Protein AF-A0A7S1CLF3-F1 (afdb_monomer)

pLDDT: mean 81.76, std 20.69, range [25.48, 98.0]

Organism: NCBI:txid1486930

Mean predicted aligned error: 8.93 Å

Secondary structure (DSSP, 8-state):
--------------SS----EE--HHHHGGG-SGGGEEEEETTEEEEEEEETTEEEEEEE--PPTT--THHHHHHHHHHHHHHHHHHTT---TTS--EEEEE---TT--TT---EEEEEPPS--HHHHHSPPP-

Foldseek 3Di:
DDDDDDDDPPDDDDDDQPPQDADDCVQWVVQPDPVQFPDQDQQATWGFTDDPRFIKTKGFGFAGPPDDDPRRQVRQVVSLCVVCVVQSVDDDPPRFHWNHWHDADPPHDPPDTTITITGDDPDDPCCVVDPDDD

Sequence (134 aa):
AAAIDAGAAAARADDGVATCIRLPYDAVSRYLVDANVIGAGGYGRVYRGEHAGMALAIKVIEPRAGMAGDDADDEERRALDAELNVVSRYRHPHLLPVSGAYVPPADAPPHHRPLIAYQLLHCDLTERLFPAAA

Structure (mmCIF, N/CA/C/O backbone):
data_AF-A0A7S1CLF3-F1
#
_entry.id   AF-A0A7S1CLF3-F1
#
loop_
_atom_site.group_PDB
_atom_site.id
_atom_site.type_symbol
_atom_site.label_atom_id
_at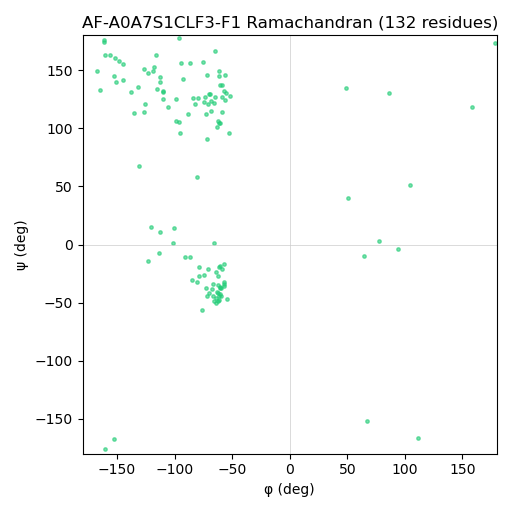om_site.label_alt_id
_atom_site.label_comp_id
_atom_site.label_asym_id
_atom_site.label_entity_id
_atom_site.label_seq_id
_atom_site.pdbx_PDB_ins_code
_atom_site.Cartn_x
_atom_site.Cartn_y
_atom_site.Cartn_z
_atom_site.occupancy
_atom_site.B_iso_or_equiv
_atom_site.auth_seq_id
_atom_site.auth_comp_id
_atom_site.auth_asym_id
_atom_site.auth_atom_id
_atom_site.pdbx_PDB_model_num
ATOM 1 N N . ALA A 1 1 ? -7.429 -43.115 10.094 1.00 31.78 1 ALA A N 1
ATOM 2 C CA . ALA A 1 1 ? -6.244 -43.020 10.972 1.00 31.78 1 ALA A CA 1
ATOM 3 C C . ALA A 1 1 ? -5.072 -42.663 10.076 1.00 31.78 1 ALA A C 1
ATOM 5 O O . ALA A 1 1 ? -4.893 -43.365 9.097 1.00 31.78 1 ALA A O 1
ATOM 6 N N . ALA A 1 2 ? -4.308 -41.593 10.231 1.00 30.00 2 ALA A N 1
ATOM 7 C CA . ALA A 1 2 ? -4.106 -40.545 11.237 1.00 30.00 2 ALA A CA 1
ATOM 8 C C . ALA A 1 2 ? -3.407 -39.390 10.462 1.00 30.00 2 ALA A C 1
ATOM 10 O O . ALA A 1 2 ? -2.880 -39.656 9.388 1.00 30.00 2 ALA A O 1
ATOM 11 N N . ALA A 1 3 ? -3.296 -38.124 10.842 1.00 28.25 3 ALA A N 1
ATOM 12 C CA . ALA A 1 3 ? -3.805 -37.237 11.877 1.00 28.25 3 ALA A CA 1
ATOM 13 C C . ALA A 1 3 ? -3.551 -35.799 11.344 1.00 28.25 3 ALA A C 1
ATOM 15 O O . ALA A 1 3 ? -2.994 -35.617 10.264 1.00 28.25 3 ALA A O 1
ATOM 16 N N . ILE A 1 4 ? -4.011 -34.806 12.089 1.00 33.34 4 ILE A N 1
ATOM 17 C CA . ILE A 1 4 ? -4.235 -33.406 11.722 1.00 33.34 4 ILE A CA 1
ATOM 18 C C . ILE A 1 4 ? -3.007 -32.538 12.091 1.00 33.34 4 ILE A C 1
ATOM 20 O O . ILE A 1 4 ? -2.314 -32.864 13.049 1.00 33.34 4 ILE A O 1
ATOM 24 N N . ASP A 1 5 ? -2.872 -31.400 11.396 1.00 29.42 5 ASP A N 1
ATOM 25 C CA . ASP A 1 5 ? -2.364 -30.090 11.868 1.00 29.42 5 ASP A CA 1
ATOM 26 C C . ASP A 1 5 ? -0.849 -29.776 11.851 1.00 29.42 5 ASP A C 1
ATOM 28 O O . ASP A 1 5 ? -0.035 -30.536 12.367 1.00 29.42 5 ASP A O 1
ATOM 32 N N . ALA A 1 6 ? -0.529 -28.600 11.278 1.00 28.61 6 ALA A N 1
ATOM 33 C CA . ALA A 1 6 ? 0.589 -27.677 11.563 1.00 28.61 6 ALA A CA 1
ATOM 34 C C . ALA A 1 6 ? 0.855 -26.777 10.323 1.00 28.61 6 ALA A C 1
ATOM 36 O O . ALA A 1 6 ? 1.227 -27.270 9.267 1.00 28.61 6 ALA A O 1
ATOM 37 N N . GLY A 1 7 ? 0.730 -25.449 10.343 1.00 25.48 7 GLY A N 1
ATOM 38 C CA . GLY A 1 7 ? 0.429 -24.576 11.460 1.00 25.48 7 GLY A CA 1
ATOM 39 C C . GLY A 1 7 ? 0.017 -23.180 10.997 1.00 25.48 7 GLY A C 1
ATOM 40 O O . GLY A 1 7 ? 0.678 -22.531 10.185 1.00 25.48 7 GLY A O 1
ATOM 41 N N . ALA A 1 8 ? -1.071 -22.700 11.592 1.00 32.25 8 ALA A N 1
ATOM 42 C CA . ALA A 1 8 ? -1.267 -21.286 11.831 1.00 32.25 8 ALA A CA 1
ATOM 43 C C . ALA A 1 8 ? -0.131 -20.814 12.752 1.00 32.25 8 ALA A C 1
ATOM 45 O O . ALA A 1 8 ? -0.112 -21.123 13.943 1.00 32.25 8 ALA A O 1
ATOM 46 N N . ALA A 1 9 ? 0.848 -20.100 12.198 1.00 29.36 9 ALA A N 1
ATOM 47 C CA . ALA A 1 9 ? 1.881 -19.457 12.996 1.00 29.36 9 ALA A CA 1
ATOM 48 C C . ALA A 1 9 ? 1.258 -18.261 13.729 1.00 29.36 9 ALA A C 1
ATOM 50 O O . ALA A 1 9 ? 1.183 -17.145 13.217 1.00 29.36 9 ALA A O 1
ATOM 51 N N . ALA A 1 10 ? 0.765 -18.530 14.935 1.00 30.55 10 ALA A N 1
ATOM 52 C CA . ALA A 1 10 ? 0.415 -17.520 15.913 1.00 30.55 10 ALA A CA 1
ATOM 53 C C . ALA A 1 10 ? 1.688 -16.760 16.314 1.00 30.55 10 ALA A C 1
ATOM 55 O O . ALA A 1 10 ? 2.485 -17.235 17.119 1.00 30.55 10 ALA A O 1
ATOM 56 N N . ALA A 1 11 ? 1.884 -15.570 15.753 1.00 32.69 11 ALA A N 1
ATOM 57 C CA . ALA A 1 11 ? 2.867 -14.630 16.262 1.00 32.69 11 ALA A CA 1
ATOM 58 C C . ALA A 1 11 ? 2.341 -14.042 17.582 1.00 32.69 11 ALA A C 1
ATOM 60 O O . ALA A 1 11 ? 1.361 -13.295 17.584 1.00 32.69 11 ALA A O 1
ATOM 61 N N . ARG A 1 12 ? 2.979 -14.366 18.711 1.00 31.56 12 ARG A N 1
ATOM 62 C CA . ARG A 1 12 ? 2.861 -13.576 19.944 1.00 31.56 12 ARG A CA 1
ATOM 63 C C . ARG A 1 12 ? 4.234 -13.368 20.592 1.00 31.56 12 ARG A C 1
ATOM 65 O O . ARG A 1 12 ? 4.801 -14.3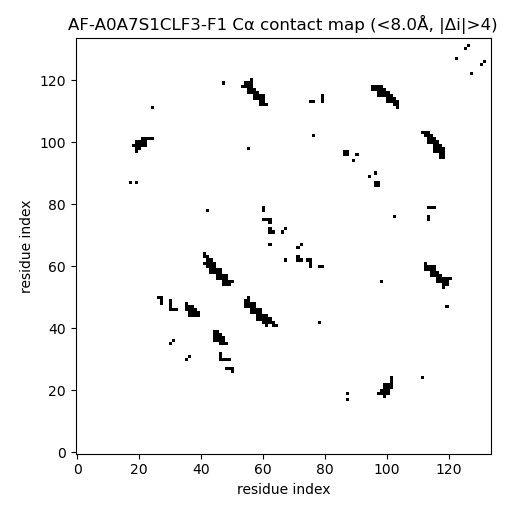42 21.063 1.00 31.56 12 ARG A O 1
ATOM 72 N N . ALA A 1 13 ? 4.638 -12.085 20.570 1.00 37.16 13 ALA A N 1
ATOM 73 C CA . ALA A 1 13 ? 5.436 -11.253 21.502 1.00 37.16 13 ALA A CA 1
ATOM 74 C C . ALA A 1 13 ? 6.781 -11.817 22.024 1.00 37.16 13 ALA A C 1
ATOM 76 O O . ALA A 1 13 ? 6.842 -12.968 22.421 1.00 37.16 13 ALA A O 1
ATOM 77 N N . ASP A 1 14 ? 7.905 -11.097 22.069 1.00 38.91 14 ASP A N 1
ATOM 78 C CA . ASP A 1 14 ? 8.171 -9.720 22.520 1.00 38.91 14 ASP A CA 1
ATOM 79 C C . ASP A 1 14 ? 9.533 -9.238 21.933 1.00 38.91 14 ASP A C 1
ATOM 81 O O . ASP A 1 14 ? 10.219 -10.040 21.305 1.00 38.91 14 ASP A O 1
ATOM 85 N N . ASP A 1 15 ? 9.904 -7.964 22.128 1.00 32.12 15 ASP A N 1
ATOM 86 C CA . ASP A 1 15 ? 11.166 -7.283 21.719 1.00 32.12 15 ASP A CA 1
ATOM 87 C C . ASP A 1 15 ? 11.067 -6.333 20.507 1.00 32.12 15 ASP A C 1
ATOM 89 O O . ASP A 1 15 ? 11.865 -6.392 19.574 1.00 32.12 15 ASP A O 1
ATOM 93 N N . GLY A 1 16 ? 10.112 -5.395 20.529 1.00 33.19 16 GLY A N 1
ATOM 94 C CA . GLY A 1 16 ? 10.299 -4.016 20.022 1.00 33.19 16 GLY A CA 1
ATOM 95 C C . GLY A 1 16 ? 10.573 -3.763 18.526 1.00 33.19 16 GLY A C 1
ATOM 96 O O . GLY A 1 16 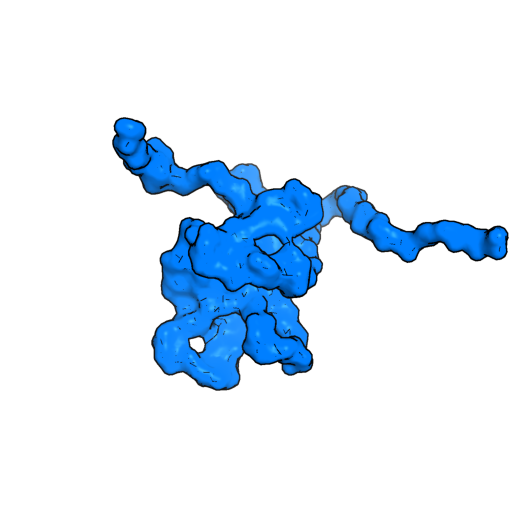? 10.477 -2.616 18.089 1.00 33.19 16 GLY A O 1
ATOM 97 N N . VAL A 1 17 ? 10.846 -4.780 17.714 1.00 40.09 17 VAL A N 1
ATOM 98 C CA . VAL A 1 17 ? 10.894 -4.699 16.256 1.00 40.09 17 VAL A CA 1
ATOM 99 C C . VAL A 1 17 ? 9.530 -5.134 15.785 1.00 40.09 17 VAL A C 1
ATOM 101 O O . VAL A 1 17 ? 9.221 -6.317 15.689 1.00 40.09 17 VAL A O 1
ATOM 104 N N . ALA A 1 18 ? 8.662 -4.166 15.544 1.00 44.72 18 ALA A N 1
ATOM 105 C CA . ALA A 1 18 ? 7.377 -4.485 14.970 1.00 44.72 18 ALA A CA 1
ATOM 106 C C . ALA A 1 18 ? 7.567 -5.175 13.630 1.00 44.72 18 ALA A C 1
ATOM 108 O O . ALA A 1 18 ? 8.049 -4.598 12.654 1.00 44.72 18 ALA A O 1
ATOM 109 N N . THR A 1 19 ? 7.156 -6.427 13.649 1.00 50.25 19 THR A N 1
ATOM 110 C CA . THR A 1 19 ? 7.015 -7.328 12.533 1.00 50.25 19 THR A CA 1
ATOM 111 C C . THR A 1 19 ? 6.157 -6.625 11.491 1.00 50.25 19 THR A C 1
ATOM 113 O O . THR A 1 19 ? 4.933 -6.609 11.583 1.00 50.25 19 THR A O 1
ATOM 116 N N . CYS A 1 20 ? 6.793 -5.990 10.508 1.00 57.47 20 CYS A N 1
ATOM 117 C CA . CYS A 1 20 ? 6.111 -5.683 9.265 1.00 57.47 20 CYS A CA 1
ATOM 118 C C . CYS A 1 20 ? 5.692 -7.039 8.696 1.00 57.47 20 CYS A C 1
ATOM 120 O O . CYS A 1 20 ? 6.536 -7.829 8.268 1.00 57.47 20 CYS A O 1
ATOM 122 N N . ILE A 1 21 ? 4.405 -7.366 8.805 1.00 74.25 21 ILE A N 1
ATOM 123 C CA . ILE A 1 21 ? 3.888 -8.625 8.287 1.00 74.25 21 ILE A CA 1
ATOM 124 C C . ILE A 1 21 ? 4.049 -8.562 6.770 1.00 74.25 21 ILE A C 1
ATOM 126 O O . ILE A 1 21 ? 3.594 -7.609 6.130 1.00 74.25 21 ILE A O 1
ATOM 130 N N . ARG A 1 22 ? 4.696 -9.574 6.182 1.00 86.12 22 ARG A N 1
ATOM 131 C CA . ARG A 1 22 ? 4.674 -9.749 4.729 1.00 86.12 22 ARG A CA 1
ATOM 132 C C . ARG A 1 22 ? 3.226 -9.994 4.325 1.00 86.12 22 ARG A C 1
ATOM 134 O O . ARG A 1 22 ? 2.683 -11.064 4.592 1.00 86.12 22 ARG A O 1
ATOM 141 N N . LEU A 1 23 ? 2.609 -8.994 3.713 1.00 89.69 23 LEU A N 1
ATOM 142 C CA . LEU A 1 23 ? 1.209 -9.035 3.329 1.00 89.69 23 LEU A CA 1
ATOM 143 C C . LEU A 1 23 ? 1.092 -9.785 1.993 1.00 89.69 23 LEU A C 1
ATOM 145 O O . LEU A 1 23 ? 1.718 -9.370 1.016 1.00 89.69 23 LEU A O 1
ATOM 149 N N . PRO A 1 24 ? 0.342 -10.896 1.906 1.00 91.75 24 PRO A N 1
ATOM 150 C CA . PRO A 1 24 ? 0.129 -11.566 0.629 1.00 91.75 24 PRO A CA 1
ATOM 151 C C . PRO A 1 24 ? -0.733 -10.677 -0.270 1.00 91.75 24 PRO A C 1
ATOM 153 O O . PRO A 1 24 ? -1.842 -10.315 0.125 1.00 91.75 24 PRO A O 1
ATOM 156 N N . TYR A 1 25 ? -0.250 -10.340 -1.469 1.00 94.06 25 TYR A N 1
ATOM 157 C CA . TYR A 1 25 ? -0.972 -9.460 -2.396 1.00 94.06 25 TYR A CA 1
ATOM 158 C C . TYR A 1 25 ? -2.395 -9.967 -2.670 1.00 94.06 25 TYR A C 1
ATOM 160 O O . TYR A 1 25 ? -3.360 -9.227 -2.501 1.00 94.06 25 TYR A O 1
ATOM 168 N N . ASP A 1 26 ? -2.544 -11.262 -2.954 1.00 92.94 26 ASP A N 1
ATOM 169 C CA . ASP A 1 26 ? -3.841 -11.886 -3.255 1.00 92.94 26 ASP A CA 1
ATOM 170 C C . ASP A 1 26 ? -4.827 -11.856 -2.083 1.00 92.94 26 ASP A C 1
ATOM 172 O O . ASP A 1 26 ? -6.043 -11.894 -2.275 1.00 92.94 26 ASP A O 1
ATOM 176 N N . ALA A 1 27 ? -4.328 -11.754 -0.847 1.00 91.94 27 ALA A N 1
ATOM 177 C CA . ALA A 1 27 ? -5.193 -11.642 0.321 1.00 91.94 27 ALA A CA 1
ATOM 178 C C . ALA A 1 27 ? -5.902 -10.281 0.389 1.00 91.94 27 ALA A C 1
ATOM 180 O O . ALA A 1 27 ? -6.927 -10.167 1.064 1.00 91.94 27 ALA A O 1
ATOM 181 N N . VAL A 1 28 ? -5.365 -9.264 -0.293 1.00 95.06 28 VAL A N 1
ATOM 182 C CA . VAL A 1 28 ? -5.865 -7.886 -0.243 1.00 95.06 28 VAL A CA 1
ATOM 183 C C . VAL A 1 28 ? -6.248 -7.306 -1.605 1.00 95.06 28 VAL A C 1
ATOM 185 O O . VAL A 1 28 ? -6.978 -6.318 -1.645 1.00 95.06 28 VAL A O 1
ATOM 188 N N . SER A 1 29 ? -5.842 -7.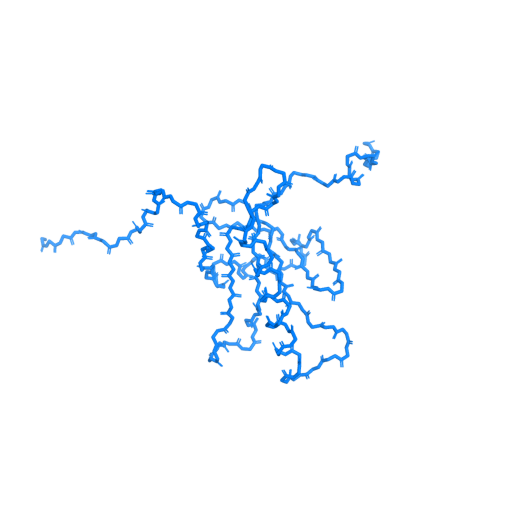933 -2.712 1.00 95.69 29 SER A N 1
ATOM 189 C CA . SER A 1 29 ? -6.096 -7.460 -4.080 1.00 95.69 29 SER A CA 1
ATOM 190 C C . SER A 1 29 ? -7.585 -7.270 -4.383 1.00 95.69 29 SER A C 1
ATOM 192 O O . SER A 1 29 ? -7.962 -6.318 -5.060 1.00 95.69 29 SER A O 1
ATOM 194 N N . ARG A 1 30 ? -8.457 -8.092 -3.784 1.00 95.62 30 ARG A N 1
ATOM 195 C CA . ARG A 1 30 ? -9.922 -7.965 -3.892 1.00 95.62 30 ARG A CA 1
ATOM 196 C C . ARG A 1 30 ? -10.488 -6.625 -3.403 1.00 95.62 30 ARG A C 1
ATOM 198 O O . ARG A 1 30 ? -11.608 -6.282 -3.765 1.00 95.62 30 ARG A O 1
ATOM 205 N N . TYR A 1 31 ? -9.755 -5.893 -2.561 1.00 97.50 31 TYR A N 1
ATOM 206 C CA . TYR A 1 31 ? -10.176 -4.583 -2.061 1.00 97.50 31 TYR A CA 1
ATOM 207 C C . TYR A 1 31 ? -9.701 -3.425 -2.940 1.00 97.50 31 TYR A C 1
ATOM 209 O O . TYR A 1 31 ? -10.170 -2.307 -2.739 1.00 97.50 31 TYR A O 1
ATOM 217 N N . LEU A 1 32 ? -8.810 -3.673 -3.904 1.00 96.69 32 LEU A N 1
ATOM 218 C CA . LEU A 1 32 ? -8.207 -2.658 -4.772 1.00 96.69 32 LEU A CA 1
ATOM 219 C C . LEU A 1 32 ? -9.157 -2.276 -5.919 1.00 96.69 32 LEU A C 1
ATOM 221 O O . LEU A 1 32 ? -8.853 -2.442 -7.096 1.00 96.69 32 LEU A O 1
ATOM 225 N N . VAL A 1 33 ? -10.344 -1.801 -5.547 1.00 96.69 33 VAL A N 1
ATOM 226 C CA . VAL A 1 33 ? -11.416 -1.365 -6.448 1.00 96.69 33 VAL A CA 1
ATOM 227 C C . VAL A 1 33 ? -11.849 0.052 -6.089 1.00 96.69 33 VAL A C 1
ATOM 229 O O . VAL A 1 33 ? -11.782 0.441 -4.922 1.00 96.69 33 VAL A O 1
ATOM 232 N N . ASP A 1 34 ? -12.337 0.815 -7.069 1.00 96.88 34 ASP A N 1
ATOM 233 C CA . ASP A 1 34 ? -12.659 2.241 -6.893 1.00 96.88 34 ASP A CA 1
ATOM 234 C C . ASP A 1 34 ? -13.667 2.505 -5.763 1.00 96.88 34 ASP A C 1
ATOM 236 O O . ASP A 1 34 ? -13.534 3.481 -5.030 1.00 96.88 34 ASP A O 1
ATOM 240 N N . ALA A 1 35 ? -14.624 1.595 -5.551 1.00 97.62 35 ALA A N 1
ATOM 241 C CA . ALA A 1 35 ? -15.610 1.694 -4.471 1.00 97.62 35 ALA A CA 1
ATOM 242 C C . ALA A 1 35 ? -14.992 1.693 -3.057 1.00 97.62 35 ALA A C 1
ATOM 244 O O . ALA A 1 35 ? -15.641 2.122 -2.106 1.00 97.62 35 ALA A O 1
ATOM 245 N N . ASN A 1 36 ? -13.753 1.216 -2.912 1.00 97.69 36 ASN A N 1
ATOM 246 C CA . ASN A 1 36 ? -13.035 1.176 -1.642 1.00 97.69 36 ASN A CA 1
ATOM 247 C C . ASN A 1 36 ? -12.005 2.299 -1.498 1.00 97.69 36 ASN A C 1
ATOM 249 O O . ASN A 1 36 ? -11.314 2.337 -0.480 1.00 97.69 36 ASN A O 1
ATOM 253 N N . VAL A 1 37 ? -11.858 3.194 -2.477 1.00 97.00 37 VAL A N 1
ATOM 254 C CA . VAL A 1 37 ? -10.901 4.300 -2.379 1.00 97.00 37 VAL A CA 1
ATOM 255 C C . VAL A 1 37 ? -11.337 5.249 -1.262 1.00 97.00 37 VAL A C 1
ATOM 257 O O . VAL A 1 37 ? -12.435 5.796 -1.281 1.00 97.00 37 VAL A O 1
ATOM 260 N N . ILE A 1 38 ? -10.451 5.445 -0.288 1.00 95.12 38 ILE A N 1
ATOM 261 C CA . ILE A 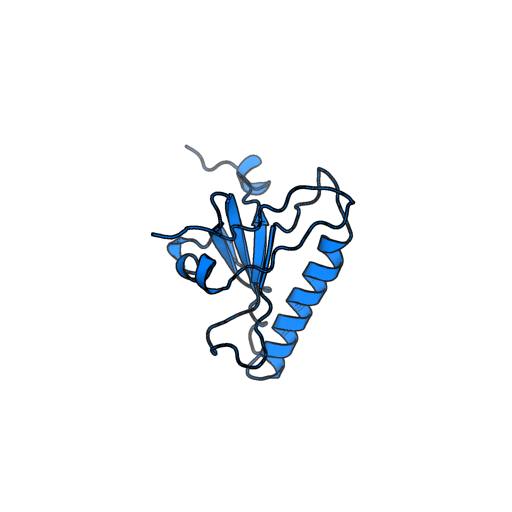1 38 ? -10.626 6.368 0.844 1.00 95.12 38 ILE A CA 1
ATOM 262 C C . ILE A 1 38 ? -9.643 7.541 0.798 1.00 95.12 38 ILE A C 1
ATOM 264 O O . ILE A 1 38 ? -9.745 8.467 1.592 1.00 95.12 38 ILE A O 1
ATOM 268 N N . GLY A 1 39 ? -8.683 7.516 -0.126 1.00 92.88 39 GLY A N 1
ATOM 269 C CA . GLY A 1 39 ? -7.759 8.618 -0.352 1.00 92.88 39 GLY A CA 1
ATOM 270 C C . GLY A 1 39 ? -6.988 8.440 -1.654 1.00 92.88 39 GLY A C 1
ATOM 271 O O . GLY A 1 39 ? -6.715 7.318 -2.077 1.00 92.88 39 GLY A O 1
ATOM 272 N N . ALA A 1 40 ? -6.624 9.546 -2.292 1.00 93.56 40 ALA A N 1
ATOM 273 C CA . ALA A 1 40 ? -5.806 9.554 -3.498 1.00 93.56 40 ALA A CA 1
ATOM 274 C C . ALA A 1 40 ? -4.879 10.773 -3.485 1.00 93.56 40 ALA A C 1
ATOM 276 O O . ALA A 1 40 ? -5.275 11.860 -3.066 1.00 93.56 40 ALA A O 1
ATOM 277 N N . GLY A 1 41 ? -3.643 10.596 -3.945 1.00 87.81 41 GLY A N 1
ATOM 278 C CA . GLY A 1 41 ? -2.670 11.677 -4.064 1.00 87.81 41 GLY A CA 1
ATOM 279 C C . GLY A 1 41 ? -1.543 11.325 -5.029 1.00 87.81 41 GLY A C 1
ATOM 280 O O . GLY A 1 41 ? -1.536 10.260 -5.634 1.00 87.81 41 GLY A O 1
ATOM 281 N N . GLY A 1 42 ? -0.544 12.203 -5.148 1.00 84.69 42 GLY A N 1
ATOM 282 C CA . GLY A 1 42 ? 0.570 12.029 -6.097 1.00 84.69 42 GLY A CA 1
ATOM 283 C C . GLY A 1 42 ? 1.512 10.845 -5.828 1.00 84.69 42 GLY A C 1
ATOM 284 O O . GLY A 1 42 ? 2.484 10.682 -6.555 1.00 84.69 42 GLY A O 1
ATOM 285 N N . TYR A 1 43 ? 1.246 10.055 -4.786 1.00 84.31 43 TYR A N 1
ATOM 286 C CA . TYR A 1 43 ? 2.019 8.877 -4.374 1.00 84.31 43 TYR A CA 1
ATOM 287 C C . TYR A 1 43 ? 1.167 7.598 -4.375 1.00 84.31 43 TYR A C 1
ATOM 289 O O . TYR A 1 43 ? 1.536 6.607 -3.746 1.00 84.31 43 TYR A O 1
ATOM 297 N N . GLY A 1 44 ? 0.001 7.653 -5.022 1.00 92.19 44 GLY A N 1
ATOM 298 C CA . GLY A 1 44 ? -0.914 6.534 -5.190 1.00 92.19 44 GLY A CA 1
ATOM 299 C C . GLY A 1 44 ? -2.227 6.662 -4.426 1.00 92.19 44 GLY A C 1
ATOM 300 O O . GLY A 1 44 ? -2.614 7.735 -3.942 1.00 92.19 44 GLY A O 1
ATOM 301 N N . ARG A 1 45 ? -2.935 5.535 -4.356 1.00 96.50 45 ARG A N 1
ATOM 302 C CA . ARG A 1 45 ? -4.298 5.426 -3.826 1.00 96.50 45 ARG A CA 1
ATOM 303 C C . ARG A 1 45 ? -4.330 4.615 -2.543 1.00 96.50 45 ARG A C 1
ATOM 305 O O . ARG A 1 45 ? -3.603 3.637 -2.389 1.00 96.50 45 ARG A O 1
ATOM 312 N N . VAL A 1 46 ? -5.205 5.018 -1.633 1.00 97.25 46 VAL A N 1
ATOM 313 C CA . VAL A 1 46 ? -5.471 4.340 -0.368 1.00 97.25 46 VAL A CA 1
ATOM 314 C C . VAL A 1 46 ? -6.854 3.715 -0.437 1.00 97.25 46 VAL A C 1
ATOM 316 O O . VAL A 1 46 ? -7.843 4.403 -0.685 1.00 97.25 46 VAL A O 1
ATOM 319 N N . TYR A 1 47 ? -6.914 2.414 -0.189 1.00 98.00 47 TYR A N 1
ATOM 320 C CA . TYR A 1 47 ? -8.122 1.607 -0.227 1.00 98.00 47 TYR A CA 1
ATOM 321 C C . TYR A 1 47 ? -8.476 1.130 1.179 1.00 98.00 47 TYR A C 1
ATOM 323 O O . TYR A 1 47 ? -7.608 0.721 1.952 1.00 98.00 47 TYR A O 1
ATOM 331 N N . ARG A 1 48 ? -9.763 1.130 1.508 1.00 97.69 48 ARG A N 1
ATOM 332 C CA . ARG A 1 48 ? -10.296 0.393 2.652 1.00 97.69 48 ARG A CA 1
ATOM 333 C C . ARG A 1 48 ? -10.232 -1.100 2.346 1.00 97.69 48 ARG A C 1
ATOM 335 O O . ARG A 1 48 ? -10.736 -1.540 1.319 1.00 97.69 48 ARG A O 1
ATOM 342 N N . GLY A 1 49 ? -9.676 -1.886 3.256 1.00 96.62 49 GLY A N 1
ATOM 343 C CA . GLY A 1 49 ? -9.681 -3.339 3.139 1.00 96.62 49 GLY A CA 1
ATOM 344 C C . GLY A 1 49 ? -9.621 -4.037 4.484 1.00 96.62 49 GLY A C 1
ATOM 345 O O . GLY A 1 49 ? -9.803 -3.421 5.534 1.00 96.62 49 GLY A O 1
ATOM 346 N N . GLU A 1 50 ? -9.362 -5.338 4.447 1.00 95.56 50 GLU A N 1
ATOM 347 C CA . GLU A 1 50 ? -9.267 -6.157 5.650 1.00 95.56 50 GLU A CA 1
ATOM 348 C C . GLU A 1 50 ? -8.307 -7.328 5.436 1.00 95.56 50 GLU A C 1
ATOM 350 O O . GLU A 1 50 ? -8.329 -7.973 4.387 1.00 95.56 50 GLU A O 1
ATOM 355 N N . HIS A 1 51 ? -7.504 -7.648 6.446 1.00 92.75 51 HIS A N 1
ATOM 356 C CA . HIS A 1 51 ? -6.689 -8.857 6.466 1.00 92.75 51 HIS A CA 1
ATOM 357 C C . HIS A 1 51 ? -6.730 -9.496 7.853 1.00 92.75 51 HIS A C 1
ATOM 359 O O . HIS A 1 51 ? -6.530 -8.811 8.853 1.00 92.75 51 HIS A O 1
ATOM 365 N N . ALA A 1 52 ? -6.984 -10.807 7.911 1.00 90.12 52 ALA A N 1
ATOM 366 C CA . ALA A 1 52 ? -7.053 -11.573 9.159 1.00 90.12 52 ALA A CA 1
ATOM 367 C C . ALA A 1 52 ? -7.971 -10.939 10.235 1.00 90.12 52 ALA A C 1
ATOM 369 O O . ALA A 1 52 ? -7.632 -10.926 11.416 1.00 90.12 52 ALA A O 1
ATOM 370 N N . GLY A 1 53 ? -9.123 -10.385 9.827 1.00 90.19 53 GLY A N 1
ATOM 371 C CA . GLY A 1 53 ? -10.080 -9.726 10.726 1.00 90.19 53 GLY A CA 1
ATOM 372 C C . GLY A 1 53 ? -9.691 -8.308 11.165 1.00 90.19 53 GLY A C 1
ATOM 373 O O . GLY A 1 53 ? -10.403 -7.701 11.962 1.00 90.19 53 GLY A O 1
ATOM 374 N N . MET A 1 54 ? -8.575 -7.764 10.671 1.00 90.44 54 MET A N 1
ATOM 375 C CA . MET A 1 54 ? -8.148 -6.391 10.935 1.00 90.44 54 MET A CA 1
ATOM 376 C C . MET A 1 54 ? -8.534 -5.484 9.770 1.00 90.44 54 MET A C 1
ATOM 378 O O . MET A 1 54 ? -8.130 -5.736 8.637 1.00 90.44 54 MET A O 1
ATOM 382 N N . ALA A 1 55 ? -9.265 -4.405 10.054 1.00 95.56 55 ALA A N 1
ATOM 383 C CA . ALA A 1 55 ? -9.547 -3.361 9.075 1.00 95.56 55 ALA A CA 1
ATOM 384 C C . ALA A 1 55 ? -8.270 -2.569 8.745 1.00 95.56 55 ALA A C 1
ATOM 386 O O . ALA A 1 55 ? -7.572 -2.088 9.644 1.00 95.56 55 ALA A O 1
ATOM 387 N N . LEU A 1 56 ? -7.985 -2.416 7.452 1.00 95.94 56 LEU A N 1
ATOM 388 C CA . LEU A 1 56 ? -6.755 -1.824 6.935 1.00 95.94 56 LEU A CA 1
ATOM 389 C C . LEU A 1 56 ? -7.023 -0.625 6.021 1.00 95.94 56 LEU A C 1
ATOM 391 O O . LEU A 1 56 ? -8.001 -0.598 5.272 1.00 95.94 56 LEU A O 1
ATOM 395 N N . ALA A 1 57 ? -6.097 0.330 6.052 1.00 97.25 57 ALA A N 1
ATOM 396 C CA . ALA A 1 57 ? -5.885 1.310 4.996 1.00 97.25 57 ALA A CA 1
ATOM 397 C C . ALA A 1 57 ? -4.716 0.824 4.127 1.00 97.25 57 ALA A C 1
ATOM 399 O O . ALA A 1 57 ? -3.563 0.841 4.560 1.00 97.25 57 ALA A O 1
ATOM 400 N N . ILE A 1 58 ? -5.020 0.338 2.924 1.00 97.50 58 ILE A N 1
ATOM 401 C CA . ILE A 1 58 ? -4.057 -0.241 1.984 1.00 97.50 58 ILE A CA 1
ATOM 402 C C . ILE A 1 58 ? -3.651 0.842 0.995 1.00 97.50 58 ILE A C 1
ATOM 404 O O . ILE A 1 58 ? -4.420 1.191 0.103 1.00 97.50 58 ILE A O 1
ATOM 408 N N . LYS A 1 59 ? -2.445 1.378 1.141 1.00 97.06 59 LYS A N 1
ATOM 409 C CA . LYS A 1 59 ? -1.872 2.324 0.191 1.00 97.06 59 LYS A CA 1
ATOM 410 C C . LYS A 1 59 ? -1.126 1.555 -0.894 1.00 97.06 59 LYS A C 1
ATOM 412 O O . LYS A 1 59 ? -0.102 0.934 -0.618 1.00 97.06 59 LYS A O 1
ATOM 417 N N . VAL A 1 60 ? -1.644 1.609 -2.115 1.00 96.88 60 VAL A N 1
ATOM 418 C CA . VAL A 1 60 ? -0.942 1.150 -3.317 1.00 96.88 60 VAL A CA 1
ATOM 419 C C . VAL A 1 60 ? -0.055 2.286 -3.792 1.00 96.88 60 VAL A C 1
ATOM 421 O O . VAL A 1 60 ? -0.536 3.405 -3.978 1.00 96.88 60 VAL A O 1
ATOM 424 N N . ILE A 1 61 ? 1.232 2.000 -3.958 1.00 95.19 61 ILE A N 1
ATOM 425 C CA . ILE A 1 61 ? 2.190 2.962 -4.488 1.00 95.19 61 ILE A CA 1
ATOM 426 C C . ILE A 1 61 ? 2.033 2.981 -6.007 1.00 95.19 61 ILE A C 1
ATOM 428 O O . ILE A 1 61 ? 2.075 1.938 -6.656 1.00 95.19 61 ILE A O 1
ATOM 432 N N . GLU A 1 62 ? 1.813 4.170 -6.554 1.00 91.69 62 GLU A N 1
ATOM 433 C CA . GLU A 1 62 ? 1.699 4.399 -7.994 1.00 91.69 62 GLU A CA 1
ATOM 434 C C . GLU A 1 62 ? 2.832 5.336 -8.438 1.00 91.69 62 GLU A C 1
ATOM 436 O O . GLU A 1 62 ? 3.307 6.150 -7.633 1.00 91.69 62 GLU A O 1
ATOM 441 N N . PRO A 1 63 ? 3.274 5.260 -9.703 1.00 85.50 63 PRO A N 1
ATOM 442 C CA . PRO A 1 63 ? 4.352 6.083 -10.195 1.00 85.50 63 PRO A CA 1
ATOM 443 C C . PRO A 1 63 ? 3.829 7.499 -10.417 1.00 85.50 63 PRO A C 1
ATOM 445 O O . PRO A 1 63 ? 2.637 7.740 -10.639 1.00 85.50 63 PRO A O 1
ATOM 448 N N . ARG A 1 64 ? 4.743 8.467 -10.399 1.00 82.19 64 ARG A N 1
ATOM 449 C CA . ARG A 1 64 ? 4.386 9.842 -10.747 1.00 82.19 64 ARG A CA 1
ATOM 450 C C . ARG A 1 64 ? 3.889 9.912 -12.189 1.00 82.19 64 ARG A C 1
ATOM 452 O O . ARG A 1 64 ? 4.389 9.216 -13.073 1.00 82.19 64 ARG A O 1
ATOM 459 N N . ALA A 1 65 ? 2.926 10.802 -12.422 1.00 79.25 65 ALA A N 1
ATOM 460 C CA . ALA A 1 65 ? 2.381 11.041 -13.751 1.00 79.25 65 ALA A CA 1
ATOM 461 C C . ALA A 1 65 ? 3.509 11.327 -14.759 1.00 79.25 65 ALA A C 1
ATOM 463 O O . ALA A 1 65 ? 4.347 12.198 -14.527 1.00 79.25 65 ALA A O 1
ATOM 464 N N . GLY A 1 66 ? 3.513 10.591 -15.872 1.00 77.62 66 GLY A N 1
ATOM 465 C CA . GLY A 1 66 ? 4.517 10.722 -16.930 1.00 77.62 66 GLY A CA 1
ATOM 466 C C . GLY A 1 66 ? 5.709 9.764 -16.833 1.00 77.62 66 GLY A C 1
ATOM 467 O O . GLY A 1 66 ? 6.516 9.761 -17.756 1.00 77.62 66 GLY A O 1
ATOM 468 N N . MET A 1 67 ? 5.813 8.937 -15.785 1.00 80.50 67 MET A N 1
ATOM 469 C CA . MET A 1 67 ? 6.772 7.823 -15.737 1.00 80.50 67 MET A CA 1
ATOM 470 C C . MET A 1 67 ? 6.142 6.517 -16.236 1.00 80.50 67 MET A C 1
ATOM 472 O O . MET A 1 67 ? 4.968 6.249 -15.976 1.00 80.50 67 MET A O 1
ATOM 476 N N . ALA A 1 68 ? 6.923 5.707 -16.954 1.00 81.81 68 ALA A N 1
ATOM 477 C CA . ALA A 1 68 ? 6.507 4.409 -17.481 1.00 81.81 68 ALA A CA 1
ATOM 478 C C . ALA A 1 68 ? 7.704 3.455 -17.614 1.00 81.81 68 ALA A C 1
ATOM 480 O O . ALA A 1 68 ? 8.845 3.905 -17.698 1.00 81.81 68 ALA A O 1
ATOM 481 N N . GLY A 1 69 ? 7.425 2.152 -17.691 1.00 83.75 69 GLY A N 1
ATOM 482 C CA . GLY A 1 69 ? 8.452 1.114 -17.820 1.00 83.75 69 GLY A CA 1
ATOM 483 C C . GLY A 1 69 ? 9.321 0.988 -16.568 1.00 83.75 69 GLY A C 1
ATOM 484 O O . GLY A 1 69 ? 8.875 1.316 -15.471 1.00 83.75 69 GLY A O 1
ATOM 485 N N . ASP A 1 70 ? 10.563 0.548 -16.750 1.00 84.44 70 ASP A N 1
ATOM 486 C CA . ASP A 1 70 ? 11.488 0.223 -15.656 1.00 84.44 70 ASP A CA 1
ATOM 487 C C . ASP A 1 70 ? 11.728 1.404 -14.693 1.00 84.44 70 ASP A C 1
ATOM 489 O O . ASP A 1 70 ? 11.795 1.216 -13.479 1.00 84.44 70 ASP A O 1
ATOM 493 N N . ASP A 1 71 ? 11.761 2.641 -15.208 1.00 85.81 71 ASP A N 1
ATOM 494 C CA . ASP A 1 71 ? 11.916 3.851 -14.386 1.00 85.81 71 ASP A CA 1
ATOM 495 C C . ASP A 1 71 ? 10.755 4.034 -13.391 1.00 85.81 71 ASP A C 1
ATOM 497 O O . ASP A 1 71 ? 10.950 4.522 -12.271 1.00 85.81 71 ASP A O 1
ATOM 501 N N . ALA A 1 72 ? 9.540 3.644 -13.794 1.00 86.75 72 ALA A N 1
ATOM 502 C CA . ALA A 1 72 ? 8.359 3.701 -12.942 1.00 86.75 72 ALA A CA 1
ATOM 503 C C . ALA A 1 72 ? 8.416 2.632 -11.844 1.00 86.75 72 ALA A C 1
ATOM 505 O O . ALA A 1 72 ? 8.160 2.952 -10.683 1.00 86.75 72 ALA A O 1
ATOM 506 N N . ASP A 1 73 ? 8.802 1.404 -12.188 1.00 87.75 73 ASP A N 1
ATOM 507 C CA . ASP A 1 73 ? 8.905 0.291 -11.238 1.00 87.75 73 ASP A CA 1
ATOM 508 C C . ASP A 1 73 ? 9.966 0.571 -10.157 1.00 87.75 73 ASP A C 1
ATOM 510 O O . ASP A 1 73 ? 9.750 0.326 -8.962 1.00 87.75 73 ASP A O 1
ATOM 514 N N . ASP A 1 74 ? 11.100 1.152 -10.555 1.00 89.06 74 ASP A N 1
ATOM 515 C CA . ASP A 1 74 ? 12.163 1.556 -9.636 1.00 89.06 74 ASP A CA 1
ATOM 516 C C . ASP A 1 74 ? 11.742 2.716 -8.727 1.00 89.06 74 ASP A C 1
ATOM 518 O O . ASP A 1 74 ? 12.099 2.741 -7.545 1.00 89.06 74 ASP A O 1
ATOM 522 N N . GLU A 1 75 ? 10.989 3.690 -9.246 1.00 91.25 75 GLU A N 1
ATOM 523 C CA . GLU A 1 75 ? 10.429 4.776 -8.435 1.00 91.25 75 GLU A CA 1
ATOM 524 C C . GLU A 1 75 ? 9.423 4.241 -7.413 1.00 91.25 75 GLU A C 1
ATOM 526 O O . GLU A 1 75 ? 9.490 4.613 -6.241 1.00 91.25 75 GLU A O 1
ATOM 531 N N . GLU A 1 76 ? 8.517 3.356 -7.829 1.00 92.44 76 GLU A N 1
ATOM 532 C CA . GLU A 1 76 ? 7.523 2.742 -6.950 1.00 92.44 76 GLU A CA 1
ATOM 533 C C . GLU A 1 76 ? 8.193 1.962 -5.806 1.00 92.44 76 GLU A C 1
ATOM 535 O O . GLU A 1 76 ? 7.818 2.116 -4.637 1.00 92.44 76 GLU A O 1
ATOM 540 N N . ARG A 1 77 ? 9.239 1.178 -6.110 1.00 90.88 77 ARG A N 1
ATOM 541 C CA . ARG A 1 77 ? 10.051 0.492 -5.092 1.00 90.88 77 ARG A CA 1
ATOM 542 C C . ARG A 1 77 ? 10.753 1.471 -4.161 1.00 90.88 77 ARG A C 1
ATOM 544 O O . ARG A 1 77 ? 10.641 1.330 -2.945 1.00 90.88 77 ARG A O 1
ATOM 551 N N . ARG A 1 78 ? 11.425 2.492 -4.704 1.00 91.75 78 ARG A N 1
ATOM 552 C CA . ARG A 1 78 ? 12.116 3.510 -3.895 1.00 91.75 78 ARG A CA 1
ATOM 553 C C . ARG A 1 78 ? 11.152 4.272 -2.986 1.00 91.75 78 ARG A C 1
ATOM 555 O O . ARG A 1 78 ? 11.506 4.568 -1.845 1.00 91.75 78 ARG A O 1
ATOM 562 N N . ALA A 1 79 ? 9.941 4.566 -3.453 1.00 92.25 79 ALA A N 1
ATOM 563 C CA . ALA A 1 79 ? 8.907 5.212 -2.654 1.00 92.25 79 ALA A CA 1
ATOM 564 C C . ALA A 1 79 ? 8.424 4.312 -1.505 1.00 92.25 79 ALA A C 1
ATOM 566 O O . ALA A 1 79 ? 8.327 4.782 -0.368 1.00 9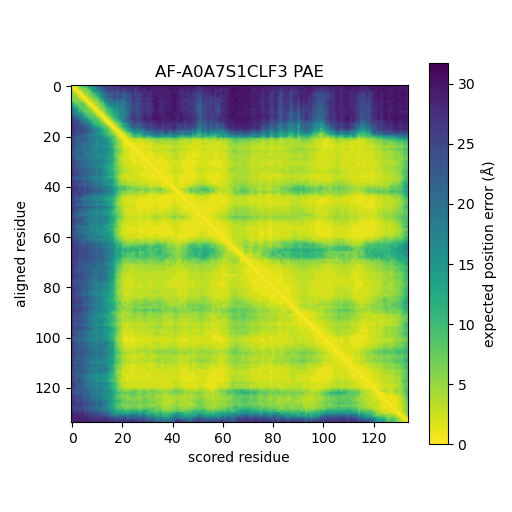2.25 79 ALA A O 1
ATOM 567 N N . LEU A 1 80 ? 8.190 3.020 -1.768 1.00 92.56 80 LEU A N 1
ATOM 568 C CA . LEU A 1 80 ? 7.851 2.051 -0.723 1.00 92.56 80 LEU A CA 1
ATOM 569 C C . LEU A 1 80 ? 8.979 1.924 0.311 1.00 92.56 80 LEU A C 1
ATOM 571 O O . LEU A 1 80 ? 8.722 1.993 1.514 1.00 92.56 80 LEU A O 1
ATOM 575 N N . ASP A 1 81 ? 10.223 1.778 -0.147 1.00 91.94 81 ASP A N 1
ATOM 576 C CA . ASP A 1 81 ? 11.392 1.644 0.722 1.00 91.94 81 ASP A CA 1
ATOM 577 C C . ASP A 1 81 ? 11.594 2.885 1.589 1.00 91.94 81 ASP A C 1
ATOM 579 O O . ASP A 1 81 ? 11.895 2.766 2.776 1.00 91.94 81 ASP A O 1
ATOM 583 N N . ALA A 1 82 ? 11.418 4.086 1.034 1.00 90.62 82 ALA A N 1
ATOM 584 C CA . ALA A 1 82 ? 11.511 5.328 1.795 1.00 90.62 82 ALA A CA 1
ATOM 585 C C . ALA A 1 82 ? 10.459 5.383 2.916 1.00 90.62 82 ALA A C 1
ATOM 587 O O . ALA A 1 82 ? 10.788 5.719 4.057 1.00 90.62 82 ALA A O 1
ATOM 588 N N . GLU A 1 83 ? 9.214 5.008 2.614 1.00 90.69 83 GLU A N 1
ATOM 589 C CA . GLU A 1 83 ? 8.121 5.000 3.587 1.00 90.69 83 GLU A CA 1
ATOM 590 C C . GLU A 1 83 ? 8.359 3.959 4.689 1.00 90.69 83 GLU A C 1
ATOM 592 O O . GLU A 1 83 ? 8.331 4.296 5.877 1.00 90.69 83 GLU A O 1
ATOM 597 N N . LEU A 1 84 ? 8.707 2.724 4.308 1.00 89.88 84 LEU A N 1
ATOM 598 C CA . LEU A 1 84 ? 9.040 1.653 5.246 1.00 89.88 84 LEU A CA 1
ATOM 599 C C . LEU A 1 84 ? 10.248 2.003 6.114 1.00 89.88 84 LEU A C 1
ATOM 601 O O . LEU A 1 84 ? 10.207 1.772 7.322 1.00 89.88 84 LEU A O 1
ATOM 605 N N . ASN A 1 85 ? 11.304 2.589 5.549 1.00 88.50 85 ASN A N 1
ATOM 606 C CA . ASN A 1 85 ? 12.507 2.960 6.295 1.00 88.50 85 ASN A CA 1
ATOM 607 C C . ASN A 1 85 ? 12.227 3.969 7.409 1.00 88.50 85 ASN A C 1
ATOM 609 O O . ASN A 1 85 ? 12.841 3.885 8.470 1.00 88.50 85 ASN A O 1
ATOM 613 N N . VAL A 1 86 ? 11.319 4.919 7.189 1.00 86.94 86 VAL A N 1
ATOM 614 C CA . VAL A 1 86 ? 10.944 5.895 8.217 1.00 86.94 86 VAL A CA 1
ATOM 615 C C . VAL A 1 86 ? 10.034 5.241 9.246 1.00 86.94 86 VAL A C 1
ATOM 617 O O . VAL A 1 86 ? 10.332 5.230 10.440 1.00 86.94 86 VAL A O 1
ATOM 620 N N . VAL A 1 87 ? 8.923 4.666 8.795 1.00 84.25 87 VAL A N 1
ATOM 621 C CA . VAL A 1 87 ? 7.835 4.277 9.693 1.00 84.25 87 VAL A CA 1
ATOM 622 C C . VAL A 1 87 ? 8.119 2.968 10.441 1.00 84.25 87 VAL A C 1
ATOM 624 O O . VAL A 1 87 ? 7.507 2.704 11.473 1.00 84.25 87 VAL A O 1
ATOM 627 N N . SER A 1 88 ? 9.054 2.134 9.971 1.00 79.81 88 SER A N 1
ATOM 628 C CA . SER A 1 88 ? 9.484 0.926 10.696 1.00 79.81 88 SER A CA 1
ATOM 629 C C . SER A 1 88 ? 10.380 1.237 11.897 1.00 79.81 88 SER A C 1
ATOM 631 O O . SER A 1 88 ? 10.376 0.471 12.857 1.00 79.81 88 SER A O 1
ATOM 633 N N . ARG A 1 89 ? 11.104 2.366 11.882 1.00 84.12 89 ARG A N 1
ATOM 634 C CA . ARG A 1 89 ? 12.080 2.725 12.926 1.00 84.12 89 ARG A CA 1
ATOM 635 C C . ARG A 1 89 ? 11.453 3.287 14.194 1.00 84.12 89 ARG A C 1
ATOM 637 O O . ARG A 1 89 ? 12.049 3.180 15.261 1.00 84.12 89 ARG A O 1
ATOM 644 N N . TYR A 1 90 ? 10.279 3.904 14.088 1.00 82.88 90 TYR A N 1
ATOM 645 C CA . TYR A 1 90 ? 9.655 4.603 15.207 1.00 82.88 90 TYR A CA 1
ATOM 646 C C . TYR A 1 90 ? 8.414 3.866 15.700 1.00 82.88 90 TYR A C 1
ATOM 648 O O . TYR A 1 90 ? 7.535 3.483 14.926 1.00 82.88 90 TYR A O 1
ATOM 656 N N . ARG A 1 91 ? 8.318 3.690 17.018 1.00 82.44 91 ARG A N 1
ATOM 657 C CA . ARG A 1 91 ? 7.136 3.148 17.689 1.00 82.44 91 ARG A CA 1
ATOM 658 C C . ARG A 1 91 ? 6.712 4.107 18.783 1.00 82.44 91 ARG A C 1
ATOM 660 O O . ARG A 1 91 ? 7.452 4.346 19.729 1.00 82.44 91 ARG A O 1
ATOM 667 N N . HIS A 1 92 ? 5.535 4.695 18.610 1.00 86.75 92 HIS A N 1
ATOM 668 C CA . HIS A 1 92 ? 4.983 5.666 19.542 1.00 86.75 92 HIS A CA 1
ATOM 669 C C . HIS A 1 92 ? 3.448 5.637 19.476 1.00 86.75 92 HIS A C 1
ATOM 671 O O . HIS A 1 92 ? 2.918 5.491 18.376 1.00 86.75 92 HIS A O 1
ATOM 677 N N . PRO A 1 93 ? 2.718 5.849 20.589 1.00 88.06 93 PRO A N 1
ATOM 678 C CA . PRO A 1 93 ? 1.246 5.847 20.611 1.00 88.06 93 PRO A CA 1
ATOM 679 C C . PRO A 1 93 ? 0.553 6.843 19.665 1.00 88.06 93 PRO A C 1
ATOM 681 O O . PRO A 1 93 ? -0.640 6.726 19.409 1.00 88.06 93 PRO A O 1
ATOM 684 N N . HIS A 1 94 ? 1.284 7.843 19.169 1.00 90.56 94 HIS A N 1
ATOM 685 C CA . HIS A 1 94 ? 0.779 8.878 18.254 1.00 90.56 94 HIS A CA 1
ATOM 686 C C . HIS A 1 94 ? 1.383 8.794 16.847 1.00 90.56 94 HIS A C 1
ATOM 688 O O . HIS A 1 94 ? 1.222 9.716 16.054 1.00 90.56 94 HIS A O 1
ATOM 694 N N . LEU A 1 95 ? 2.094 7.707 16.542 1.00 88.12 95 LEU A N 1
ATOM 695 C CA . LEU A 1 95 ? 2.542 7.386 15.192 1.00 88.12 95 LEU A CA 1
ATOM 696 C C . LEU A 1 95 ? 1.753 6.180 14.704 1.00 88.12 95 LEU A C 1
ATOM 698 O O . LEU A 1 95 ? 1.652 5.182 15.412 1.00 88.12 95 LEU A O 1
ATOM 702 N N . LEU A 1 96 ? 1.203 6.275 13.496 1.00 88.50 96 LEU A N 1
ATOM 703 C CA . LEU A 1 96 ? 0.432 5.192 12.902 1.00 88.50 96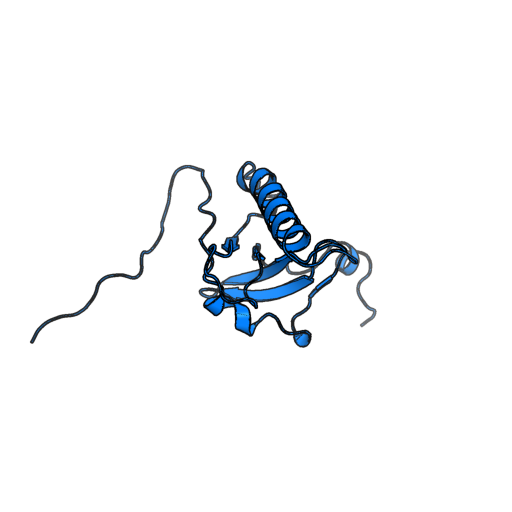 LEU A CA 1
ATOM 704 C C . LEU A 1 96 ? 1.371 4.015 12.582 1.00 88.50 96 LEU A C 1
ATOM 706 O O . LEU A 1 96 ? 2.271 4.174 11.753 1.00 88.50 96 LEU A O 1
ATOM 710 N N . PRO A 1 97 ? 1.215 2.846 13.230 1.00 84.50 97 PRO A N 1
ATOM 711 C CA . PRO A 1 97 ? 2.065 1.704 12.943 1.00 84.50 97 PRO A CA 1
ATOM 712 C C . PRO A 1 97 ? 1.720 1.098 11.581 1.00 84.50 97 PRO A C 1
ATOM 714 O O . PRO A 1 97 ? 0.555 1.029 11.183 1.00 84.50 97 PRO A O 1
ATOM 717 N N . VAL A 1 98 ? 2.743 0.592 10.896 1.00 89.06 98 VAL A N 1
ATOM 718 C CA . VAL A 1 98 ? 2.556 -0.280 9.730 1.00 89.06 98 VAL A CA 1
ATOM 719 C C . VAL A 1 98 ? 2.098 -1.649 10.193 1.00 89.06 98 VAL A C 1
ATOM 721 O O . VAL A 1 98 ? 2.757 -2.279 11.021 1.00 89.06 98 VAL A O 1
ATOM 724 N N . SER A 1 99 ? 0.995 -2.109 9.614 1.00 89.62 99 SER A N 1
ATOM 725 C CA . SER A 1 99 ? 0.437 -3.444 9.829 1.00 89.62 99 SER A CA 1
ATOM 726 C C . SER A 1 99 ? 1.080 -4.481 8.908 1.00 89.62 99 SER A C 1
ATOM 728 O O . SER A 1 99 ? 1.208 -5.643 9.283 1.00 89.62 99 SER A O 1
ATOM 730 N N . GLY A 1 100 ? 1.516 -4.075 7.716 1.00 91.81 100 GLY A N 1
ATOM 731 C CA . GLY A 1 100 ? 2.236 -4.944 6.792 1.00 91.81 100 GLY A CA 1
ATOM 732 C C . GLY A 1 100 ? 2.583 -4.255 5.481 1.00 91.81 100 GLY A C 1
ATOM 733 O O . GLY A 1 100 ? 2.151 -3.134 5.219 1.00 91.81 100 GLY A O 1
ATOM 734 N N . ALA A 1 101 ? 3.357 -4.936 4.647 1.00 94.62 101 ALA A N 1
ATOM 735 C CA . ALA A 1 101 ? 3.699 -4.457 3.315 1.00 94.62 101 ALA A CA 1
ATOM 736 C C . ALA A 1 101 ? 3.878 -5.615 2.341 1.00 94.62 101 ALA A C 1
ATOM 738 O O . ALA A 1 101 ? 4.156 -6.753 2.731 1.00 94.62 101 ALA A O 1
ATOM 739 N N . TYR A 1 102 ? 3.736 -5.299 1.062 1.00 95.31 102 TYR A N 1
ATOM 740 C CA . TYR A 1 102 ? 4.018 -6.204 -0.034 1.00 95.31 102 TYR A CA 1
ATOM 741 C C . TYR A 1 102 ? 5.003 -5.535 -0.987 1.00 95.31 102 TYR A C 1
ATOM 743 O O . TYR A 1 102 ? 4.730 -4.472 -1.547 1.00 95.31 102 TYR A O 1
ATOM 751 N N . VAL A 1 103 ? 6.142 -6.197 -1.167 1.00 93.00 103 VAL A N 1
ATOM 752 C CA . VAL A 1 103 ? 7.151 -5.861 -2.169 1.00 93.00 103 VAL A CA 1
ATOM 753 C C . VAL A 1 103 ? 7.030 -6.909 -3.277 1.00 93.00 103 VAL A C 1
ATOM 755 O O . VAL A 1 103 ? 7.215 -8.097 -2.982 1.00 93.00 103 VAL A O 1
ATOM 758 N N . PRO A 1 104 ? 6.710 -6.522 -4.525 1.00 92.12 104 PRO A N 1
ATO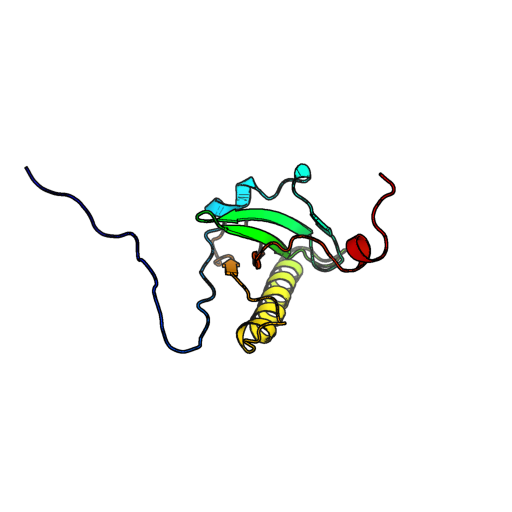M 759 C CA . PRO A 1 104 ? 6.657 -7.467 -5.629 1.00 92.12 104 PRO A CA 1
ATOM 760 C C . PRO A 1 104 ? 8.016 -8.158 -5.828 1.00 92.12 104 PRO A C 1
ATOM 762 O O . PRO A 1 104 ? 9.033 -7.458 -5.942 1.00 92.12 104 PRO A O 1
ATOM 765 N N . PRO A 1 105 ? 8.075 -9.505 -5.866 1.00 90.75 105 PRO A N 1
ATOM 766 C CA . PRO A 1 105 ? 9.273 -10.209 -6.311 1.00 90.75 105 PRO A CA 1
ATOM 767 C C . PRO A 1 105 ? 9.554 -9.923 -7.796 1.00 90.75 105 PRO A C 1
ATOM 769 O O . PRO A 1 105 ? 8.713 -9.376 -8.504 1.00 90.75 105 PRO A O 1
ATOM 772 N N . ALA A 1 106 ? 10.753 -10.267 -8.270 1.00 87.44 106 ALA A N 1
ATOM 773 C CA . ALA A 1 106 ? 11.172 -9.981 -9.647 1.00 87.44 106 ALA A CA 1
ATOM 774 C C . ALA A 1 106 ? 10.312 -10.686 -10.714 1.00 87.44 106 ALA A C 1
ATOM 776 O O . ALA A 1 106 ? 10.189 -10.189 -11.826 1.00 87.44 106 ALA A O 1
ATOM 777 N N . ASP A 1 107 ? 9.712 -11.823 -10.370 1.00 90.88 107 ASP A N 1
ATOM 778 C CA . ASP A 1 107 ? 8.848 -12.646 -11.218 1.00 90.88 107 ASP A CA 1
ATOM 779 C C . ASP A 1 107 ? 7.348 -12.436 -10.937 1.00 90.88 107 ASP A C 1
ATOM 781 O O . ASP A 1 107 ? 6.513 -13.242 -11.352 1.00 90.88 107 ASP A O 1
ATOM 785 N N . ALA A 1 108 ? 6.987 -11.369 -10.215 1.00 89.88 108 ALA A N 1
ATOM 786 C CA . ALA A 1 108 ? 5.595 -11.078 -9.898 1.00 89.88 108 ALA A CA 1
ATOM 787 C C . ALA A 1 108 ? 4.756 -10.840 -11.168 1.00 89.88 108 ALA A C 1
ATOM 789 O O . ALA A 1 108 ? 5.253 -10.281 -12.148 1.00 89.88 108 ALA A O 1
ATOM 790 N N . PRO A 1 109 ? 3.454 -11.180 -11.149 1.00 92.12 109 PRO A N 1
ATOM 791 C CA . PRO A 1 109 ? 2.553 -10.807 -12.230 1.00 92.12 109 PRO A CA 1
ATOM 792 C C . PRO A 1 109 ? 2.544 -9.282 -12.470 1.00 92.12 109 PRO A C 1
ATOM 794 O O . PRO A 1 109 ? 2.567 -8.531 -11.496 1.00 92.12 109 PRO A O 1
ATOM 797 N N . PRO A 1 110 ? 2.381 -8.795 -13.718 1.00 87.06 110 PRO A N 1
ATOM 798 C CA . PRO A 1 110 ? 2.475 -7.360 -14.042 1.00 87.06 110 PRO A CA 1
ATOM 799 C C . PRO A 1 110 ? 1.467 -6.446 -13.329 1.00 87.06 110 PRO A C 1
ATOM 801 O O . PRO A 1 110 ? 1.632 -5.232 -13.286 1.00 87.06 110 PRO A O 1
ATOM 804 N N . HIS A 1 111 ? 0.379 -7.012 -12.805 1.00 87.69 111 HIS A N 1
ATOM 805 C CA . HIS A 1 111 ? -0.634 -6.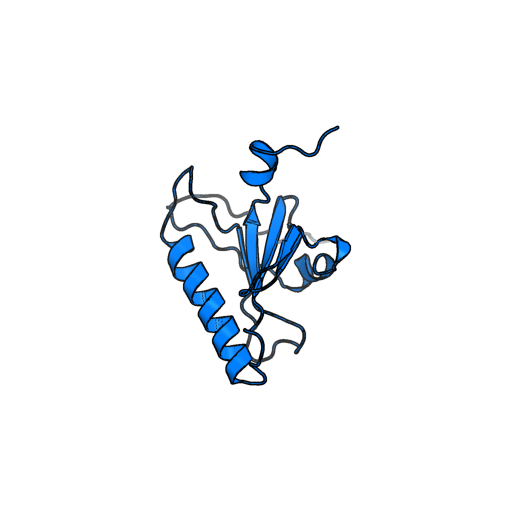263 -12.065 1.00 87.69 111 HIS A CA 1
ATOM 806 C C . HIS A 1 111 ? -0.298 -6.119 -10.572 1.00 87.69 111 HIS A C 1
ATOM 808 O O . HIS A 1 111 ? -0.955 -5.347 -9.877 1.00 87.69 111 HIS A O 1
ATOM 814 N N . HIS A 1 112 ? 0.709 -6.841 -10.068 1.00 93.12 112 HIS A N 1
ATOM 815 C CA . HIS A 1 112 ? 1.156 -6.715 -8.687 1.00 93.12 112 HIS A CA 1
ATOM 816 C C . HIS A 1 112 ? 1.932 -5.413 -8.534 1.00 93.12 112 HIS A C 1
ATOM 818 O O . HIS A 1 112 ? 2.943 -5.193 -9.192 1.00 93.12 112 HIS A O 1
ATOM 824 N N . ARG A 1 113 ? 1.473 -4.569 -7.615 1.00 92.00 113 ARG A N 1
ATOM 825 C CA . ARG A 1 113 ? 2.091 -3.277 -7.311 1.00 92.00 113 ARG A CA 1
ATOM 826 C C . ARG A 1 113 ? 2.554 -3.246 -5.861 1.00 92.00 113 ARG A C 1
ATOM 828 O O . ARG A 1 113 ? 1.936 -3.918 -5.025 1.00 92.00 113 ARG A O 1
ATOM 835 N N . PRO A 1 114 ? 3.630 -2.509 -5.545 1.00 95.12 114 PRO A N 1
ATOM 836 C CA . PRO A 1 114 ? 4.048 -2.320 -4.168 1.00 95.12 114 PRO A CA 1
ATOM 837 C C . PRO A 1 114 ? 2.937 -1.662 -3.354 1.00 95.12 114 PRO A C 1
ATOM 839 O O . PRO A 1 114 ? 2.260 -0.737 -3.807 1.00 95.12 114 PRO A O 1
ATOM 842 N N . LEU A 1 115 ? 2.737 -2.161 -2.138 1.00 96.31 115 LEU A N 1
ATOM 843 C CA . LEU A 1 115 ? 1.738 -1.615 -1.230 1.00 96.31 115 LEU A CA 1
ATOM 844 C C . LEU A 1 115 ? 2.195 -1.683 0.220 1.00 96.31 115 LEU A C 1
ATOM 846 O O . LEU A 1 115 ? 3.006 -2.523 0.618 1.00 96.31 115 LEU A O 1
ATOM 850 N N . ILE A 1 116 ? 1.622 -0.791 1.012 1.00 95.38 116 ILE A N 1
ATOM 851 C CA . ILE A 1 116 ? 1.816 -0.700 2.450 1.00 95.38 116 ILE A CA 1
ATOM 852 C C . ILE A 1 116 ? 0.450 -0.590 3.118 1.00 95.38 116 ILE A C 1
ATOM 854 O O . ILE A 1 116 ? -0.439 0.120 2.650 1.00 95.38 116 ILE A O 1
ATOM 858 N N . ALA A 1 117 ? 0.260 -1.345 4.191 1.00 94.88 117 ALA A N 1
ATOM 859 C CA . ALA A 1 117 ? -0.988 -1.400 4.923 1.00 94.88 117 ALA A CA 1
ATOM 860 C C . ALA A 1 117 ? -0.807 -0.849 6.332 1.00 94.88 117 ALA A C 1
ATOM 862 O O . ALA A 1 117 ? 0.108 -1.233 7.067 1.00 94.88 117 ALA A O 1
ATOM 863 N N . TYR A 1 118 ? -1.744 0.004 6.714 1.00 93.88 118 TYR A N 1
ATOM 864 C CA . TYR A 1 118 ? -1.860 0.580 8.042 1.00 93.88 118 TYR A CA 1
ATOM 865 C C . TYR A 1 118 ? -3.154 0.128 8.700 1.00 93.88 118 TYR A C 1
ATOM 867 O O . TYR A 1 118 ? -4.097 -0.288 8.021 1.00 93.88 118 TYR A O 1
ATOM 875 N N . GLN A 1 119 ? -3.236 0.292 10.017 1.00 92.00 119 GLN A N 1
ATOM 876 C CA . GLN A 1 119 ? -4.518 0.242 10.705 1.00 92.00 119 GLN A CA 1
ATOM 877 C C . GLN A 1 119 ? -5.463 1.293 10.110 1.00 92.00 119 GLN A C 1
ATOM 879 O O . GLN A 1 119 ? -5.098 2.461 9.961 1.00 92.00 119 GLN A O 1
ATOM 884 N N . LEU A 1 120 ? -6.695 0.887 9.804 1.00 94.19 120 LEU A N 1
ATOM 885 C CA . LEU A 1 120 ? -7.721 1.827 9.378 1.00 94.19 120 LEU A CA 1
ATOM 886 C C . LEU A 1 120 ? -8.178 2.692 10.560 1.00 94.19 120 LEU A C 1
ATOM 888 O O . LEU A 1 120 ? -8.665 2.173 11.567 1.00 94.19 120 LEU A O 1
ATOM 892 N N . LEU A 1 121 ? -8.033 4.010 10.429 1.00 92.62 121 LEU A N 1
ATOM 893 C CA . LEU A 1 121 ? -8.525 4.978 11.409 1.00 92.62 121 LEU A CA 1
ATOM 894 C C . LEU A 1 121 ? -9.990 5.341 11.138 1.00 92.62 121 LEU A C 1
ATOM 896 O O . LEU A 1 121 ? -10.487 5.189 10.025 1.00 92.62 121 LEU A O 1
ATOM 900 N N . HIS A 1 122 ? -10.689 5.801 12.179 1.00 87.25 122 HIS A N 1
ATOM 901 C CA . HIS A 1 122 ? -12.124 6.088 12.105 1.00 87.25 122 HIS A CA 1
ATOM 902 C C . HIS A 1 122 ? -12.456 7.317 11.250 1.00 87.25 122 HIS A C 1
ATOM 904 O O . HIS A 1 122 ? -13.424 7.276 10.500 1.00 87.25 122 HIS A O 1
ATOM 910 N N . CYS A 1 123 ? -11.670 8.384 11.393 1.00 85.44 123 CYS A N 1
ATOM 911 C CA . CYS A 1 123 ? -11.822 9.639 10.665 1.00 85.44 123 CYS A CA 1
ATOM 912 C C . CYS A 1 123 ? -10.484 10.380 10.607 1.00 85.44 123 CYS A C 1
ATOM 914 O O . CYS A 1 123 ? -9.570 10.079 11.388 1.00 85.44 123 CYS A O 1
ATOM 916 N N . ASP A 1 124 ? -10.380 11.351 9.705 1.00 88.31 124 ASP A N 1
ATOM 917 C CA . ASP A 1 124 ? -9.261 12.291 9.671 1.00 88.31 124 ASP A CA 1
ATOM 918 C C . ASP A 1 124 ? -9.577 13.615 10.399 1.00 88.31 124 ASP A C 1
ATOM 920 O O . ASP A 1 124 ? -10.659 13.832 10.956 1.00 88.31 124 ASP A O 1
ATOM 924 N N . LEU A 1 125 ? -8.584 14.508 10.461 1.00 88.25 125 LEU A N 1
ATOM 925 C CA . LEU A 1 125 ? -8.743 15.806 11.115 1.00 88.25 125 LEU A CA 1
ATOM 926 C C . LEU A 1 125 ? -9.743 16.710 10.379 1.00 88.25 125 LEU A C 1
ATOM 928 O O . LEU A 1 125 ? -10.451 17.476 11.027 1.00 88.25 125 LEU A O 1
ATOM 932 N N . THR A 1 126 ? -9.804 16.626 9.052 1.00 87.69 126 THR A N 1
ATOM 933 C CA . THR A 1 126 ? -10.713 17.421 8.222 1.00 87.69 126 THR A CA 1
ATOM 934 C C . THR A 1 126 ? -12.153 17.062 8.544 1.00 87.69 126 THR A C 1
ATOM 936 O O . THR A 1 126 ? -12.936 17.949 8.869 1.00 87.69 126 THR A O 1
ATOM 939 N N . GLU A 1 127 ? -12.481 15.770 8.552 1.00 87.12 127 GLU A N 1
ATOM 940 C CA . GLU A 1 127 ? -13.812 15.267 8.900 1.00 87.12 127 GLU A CA 1
ATOM 941 C C . GLU A 1 127 ? -14.212 15.661 10.325 1.00 87.12 127 GLU A C 1
ATOM 943 O O . GLU A 1 127 ? -15.365 15.998 10.590 1.00 87.12 127 GLU A O 1
ATOM 948 N N . ARG A 1 128 ? -13.250 15.663 11.255 1.00 89.62 128 ARG A N 1
ATOM 949 C CA . ARG A 1 128 ? -13.504 16.037 12.648 1.00 89.62 128 ARG A CA 1
ATOM 950 C C . ARG A 1 128 ? -13.733 17.535 12.842 1.00 89.62 128 ARG A C 1
ATOM 952 O O . ARG A 1 128 ? -14.523 17.914 13.705 1.00 89.62 128 ARG A O 1
ATOM 959 N N . LEU A 1 129 ? -13.013 18.381 12.107 1.00 91.00 129 LEU A N 1
ATOM 960 C CA . LEU A 1 129 ? -13.150 19.838 12.192 1.00 91.00 129 LEU A CA 1
ATOM 961 C C . LEU A 1 129 ? -14.343 20.355 11.384 1.00 91.00 129 LEU A C 1
ATOM 963 O O . LEU A 1 129 ? -14.973 21.334 11.780 1.00 91.00 129 LEU A O 1
ATOM 967 N N . PHE A 1 130 ? -14.655 19.691 10.274 1.00 91.44 130 PHE A N 1
ATOM 968 C CA . PHE A 1 130 ? -15.686 20.082 9.320 1.00 91.44 130 PHE A CA 1
ATOM 969 C C . PHE A 1 130 ? -16.595 18.885 9.008 1.00 91.44 130 PHE A C 1
ATOM 971 O O . PHE A 1 130 ? -16.568 18.366 7.890 1.00 91.44 130 PHE A O 1
ATOM 978 N N . PRO A 1 131 ? -17.397 18.414 9.981 1.00 83.38 131 PRO A N 1
ATOM 979 C CA . PRO A 1 131 ? -18.328 17.326 9.729 1.00 83.38 131 PRO A CA 1
ATOM 980 C C . PRO A 1 131 ? -19.319 17.741 8.637 1.00 83.38 131 PRO A C 1
ATOM 982 O O . PRO A 1 131 ? -19.822 18.868 8.642 1.00 83.38 131 PRO A O 1
ATOM 985 N N . ALA A 1 132 ? -19.601 16.834 7.699 1.00 78.00 132 ALA A N 1
ATOM 986 C CA . ALA A 1 132 ? -20.658 17.052 6.719 1.00 78.00 132 ALA A CA 1
ATOM 987 C C . ALA A 1 132 ? -21.968 17.341 7.469 1.00 78.00 132 ALA A C 1
ATOM 989 O O . ALA A 1 132 ? -22.306 16.629 8.418 1.00 78.00 132 ALA A O 1
ATOM 990 N N . ALA A 1 133 ? -22.667 18.414 7.088 1.00 68.31 133 ALA A N 1
ATOM 991 C CA . ALA A 1 133 ? -23.950 18.754 7.690 1.00 68.31 133 ALA A CA 1
ATOM 992 C C . ALA A 1 133 ? -24.904 17.555 7.545 1.00 68.31 133 ALA A C 1
ATOM 994 O O . ALA A 1 133 ? -25.064 17.037 6.438 1.00 68.31 133 ALA A O 1
ATOM 995 N N . ALA A 1 134 ? -25.445 17.099 8.678 1.00 57.81 134 ALA A N 1
ATOM 996 C CA . ALA A 1 134 ? -26.366 15.968 8.770 1.00 57.81 134 ALA A CA 1
ATOM 997 C C . ALA A 1 134 ? -27.701 16.239 8.063 1.00 57.81 134 ALA A C 1
ATOM 999 O O . ALA A 1 134 ? -28.143 17.413 8.068 1.00 57.81 134 ALA A O 1
#

Solvent-accessible surface area (backbone atoms only — not comparable to full-atom values): 8364 Å² total; per-residue (Å²): 140,86,84,83,92,87,75,86,81,78,86,75,88,87,79,93,68,76,68,63,36,79,43,59,61,81,69,45,52,87,32,76,43,78,93,29,56,78,44,76,55,84,62,26,41,27,19,48,42,55,56,98,91,40,57,23,34,36,35,38,43,40,52,51,90,92,57,63,67,70,67,20,57,52,47,27,49,52,52,51,50,54,51,49,62,56,51,68,73,61,86,50,100,89,50,85,57,62,56,20,35,32,77,66,58,96,84,50,60,93,84,63,61,37,32,43,28,26,67,51,70,94,74,56,70,63,51,71,77,56,60,79,84,129

Nearest PDB structures (foldseek):
  6bfn-assembly2_B  TM=8.069E-01  e=2.178E-04  Homo sapiens
  6vno-assembly1_A  TM=8.468E-01  e=8.908E-04  Homo sapiens
  4uy9-assembly1_B  TM=8.258E-01  e=6.972E-04  Homo sapiens
  8u7h-assembly1_C  TM=8.187E-01  e=2.232E-03  Homo sapiens
  3my0-assembly2_B  TM=6.615E-01  e=3.427E-03  Homo sapiens

Radius of gyration: 17.25 Å; Cα contacts (8 Å, |Δi|>4): 168; chains: 1; bounding box: 39×63×40 Å

InterPro domains:
  IPR000719 Protein kinase domain [PS50011] (32-134)
  IPR011009 Protein kinase-like domain superfamily [SSF56112] (31-129)
  IPR017441 Protein kinase, ATP binding site [PS00107] (38-59)